Protein AF-A0A1T1BMS0-F1 (afdb_monomer_lite)

pLDDT: mean 73.87, std 11.09, range [44.47, 94.94]

Sequence (94 aa):
MENIDFETNPICKIEEKKFDWGEPYNIYTPIFKTNIEHNLSLLEFSIELFGKNNLKKQLTLLHNKLTNHEELSSVENLNEEIFNREHLIDLINT

Foldseek 3Di:
DFPWAPPDVQTWGWDWDADPVGHIDIDTDGDDDDPADPPDDPVNRVVSVCVVVCVLVVLVVVLVCLVVVVVVVVDPPPPDDDPPSVVVNVVSVD

Secondary structure (DSSP, 8-state):
--EEESSSSS-EEEEEEE-TTS-EEEEEEE-------TT--HHHHHHHHHHHTTHHHHHHHHHHHHHHT-HHHHSTT--S----HHHHHHHHH-

Radius of gyration: 21.09 Å; chains: 1; bounding box: 50×40×44 Å

Structure (mmCIF, N/CA/C/O backbone):
data_AF-A0A1T1BMS0-F1
#
_entry.id   AF-A0A1T1BMS0-F1
#
loop_
_atom_site.group_PDB
_atom_site.id
_atom_site.type_symbol
_atom_site.label_atom_id
_atom_site.label_alt_id
_atom_site.label_comp_id
_atom_site.label_asym_id
_atom_site.label_entity_id
_atom_site.label_seq_id
_atom_site.pdbx_PDB_ins_code
_atom_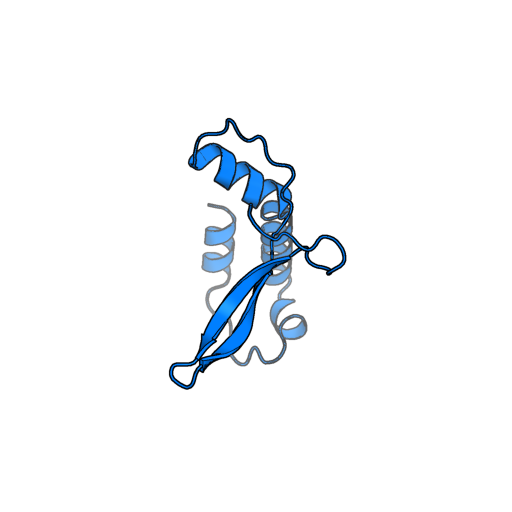site.Cartn_x
_atom_site.Cartn_y
_atom_site.Cartn_z
_atom_site.occupancy
_atom_site.B_iso_or_equiv
_atom_site.auth_seq_id
_atom_site.auth_comp_id
_atom_site.auth_asym_id
_atom_site.auth_atom_id
_atom_site.pdbx_PDB_model_num
ATOM 1 N N . MET A 1 1 ? -23.563 8.988 18.055 1.00 47.38 1 MET A N 1
ATOM 2 C CA . MET A 1 1 ? -22.109 9.242 18.105 1.00 47.38 1 MET A CA 1
ATOM 3 C C . MET A 1 1 ? -21.436 7.975 17.634 1.00 47.38 1 MET A C 1
ATOM 5 O O . MET A 1 1 ? -21.844 6.912 18.079 1.00 47.38 1 MET A O 1
ATOM 9 N N . GLU A 1 2 ? -20.514 8.061 16.680 1.00 59.59 2 GLU A N 1
ATOM 10 C CA . GLU A 1 2 ? -19.724 6.893 16.283 1.00 59.59 2 GLU A CA 1
ATOM 11 C C . GLU A 1 2 ? -18.848 6.473 17.472 1.00 59.59 2 GLU A C 1
ATOM 13 O O . GLU A 1 2 ? -18.150 7.315 18.037 1.00 59.59 2 GLU A O 1
ATOM 18 N N . ASN A 1 3 ? -18.917 5.203 17.887 1.00 80.44 3 ASN A N 1
ATOM 19 C CA . ASN A 1 3 ? -18.040 4.662 18.926 1.00 80.44 3 ASN A CA 1
ATOM 20 C C . ASN A 1 3 ? -16.674 4.383 18.297 1.00 80.44 3 ASN A C 1
ATOM 22 O O . ASN A 1 3 ? -16.451 3.321 17.720 1.00 80.44 3 ASN A O 1
ATOM 26 N N . ILE A 1 4 ? -15.789 5.375 18.349 1.00 81.44 4 ILE A N 1
ATOM 27 C CA . ILE A 1 4 ? -14.395 5.231 17.930 1.00 81.44 4 ILE A CA 1
ATOM 28 C C . ILE A 1 4 ? -13.563 4.886 19.164 1.00 81.44 4 ILE A C 1
ATOM 30 O O . ILE A 1 4 ? -13.508 5.659 20.120 1.00 81.44 4 ILE A O 1
ATOM 34 N N . ASP A 1 5 ? -12.922 3.726 19.122 1.00 77.25 5 ASP A N 1
ATOM 35 C CA . ASP A 1 5 ? -11.967 3.253 20.112 1.00 77.25 5 ASP A CA 1
ATOM 36 C C . ASP A 1 5 ? -10.557 3.693 19.702 1.00 77.25 5 ASP A C 1
ATOM 38 O O . ASP A 1 5 ? -10.000 3.228 18.703 1.00 77.25 5 ASP A O 1
ATOM 42 N N . PHE A 1 6 ? -10.003 4.621 20.482 1.00 77.44 6 PHE A N 1
ATOM 43 C CA . PHE A 1 6 ? -8.657 5.167 20.307 1.00 77.44 6 PHE A CA 1
ATOM 44 C C . PHE A 1 6 ? -7.581 4.405 21.096 1.00 77.44 6 PHE A C 1
ATOM 46 O O . PHE A 1 6 ? -6.403 4.735 20.963 1.00 77.44 6 PHE A O 1
ATOM 53 N N . GLU A 1 7 ? -7.961 3.430 21.926 1.00 78.44 7 GLU A N 1
ATOM 54 C CA . GLU A 1 7 ? -7.036 2.610 22.719 1.00 78.44 7 GLU A CA 1
ATOM 55 C C . GLU A 1 7 ? -6.535 1.389 21.930 1.00 78.44 7 GLU A C 1
ATOM 57 O O . GLU A 1 7 ? -5.450 0.870 22.199 1.00 78.44 7 GLU A O 1
ATOM 62 N N . THR A 1 8 ? -7.284 0.957 20.913 1.00 62.03 8 THR A N 1
ATOM 63 C CA . THR A 1 8 ? -6.859 -0.087 19.967 1.00 62.03 8 THR A CA 1
ATOM 64 C C . THR A 1 8 ? -5.875 0.441 18.910 1.00 62.03 8 THR A C 1
ATOM 66 O O . THR A 1 8 ? -5.945 1.592 18.479 1.00 62.03 8 THR A O 1
ATOM 69 N N . ASN A 1 9 ? -4.926 -0.405 18.477 1.00 59.97 9 ASN A N 1
ATOM 70 C CA . ASN A 1 9 ? -4.034 -0.122 17.346 1.00 59.97 9 ASN A CA 1
ATOM 71 C C . ASN A 1 9 ? -4.202 -1.207 16.260 1.00 59.97 9 ASN A C 1
ATOM 73 O O . ASN A 1 9 ? -3.825 -2.355 16.512 1.00 59.97 9 ASN A O 1
ATOM 77 N N . PRO A 1 10 ? -4.734 -0.882 15.066 1.00 69.56 10 PRO A N 1
ATOM 78 C CA . PRO A 1 10 ? -5.180 0.447 14.632 1.00 69.56 10 PRO A CA 1
ATOM 79 C C . PRO A 1 10 ? -6.409 0.940 15.411 1.00 69.56 10 PRO A C 1
ATOM 81 O O . PRO A 1 10 ? -7.156 0.129 15.952 1.00 69.56 10 PRO A O 1
ATOM 84 N N . ILE A 1 11 ? -6.621 2.262 15.423 1.00 81.12 11 ILE A N 1
ATOM 85 C CA . ILE A 1 11 ? -7.853 2.895 15.932 1.00 81.12 11 ILE A CA 1
ATOM 86 C C . ILE A 1 11 ? -9.041 2.226 15.237 1.00 81.12 11 ILE A C 1
ATOM 88 O O . ILE A 1 11 ? -9.009 2.067 14.017 1.00 81.12 11 ILE A O 1
ATOM 92 N N . CYS A 1 12 ? -10.087 1.850 15.969 1.00 79.44 12 CYS A N 1
ATOM 93 C CA . CYS A 1 12 ? -11.219 1.115 15.404 1.00 79.44 12 CYS A CA 1
ATOM 94 C C . CYS A 1 12 ? -12.548 1.846 15.607 1.00 79.44 12 CYS A C 1
ATOM 96 O O . CYS A 1 12 ? -12.823 2.385 16.674 1.00 79.44 12 CYS A O 1
ATOM 98 N N . LYS A 1 13 ? -13.427 1.802 14.603 1.00 87.56 13 LYS A N 1
ATOM 99 C CA . LYS A 1 13 ? -14.864 2.031 14.799 1.00 87.56 13 LYS A CA 1
ATOM 100 C C . LYS A 1 13 ? -15.490 0.739 15.317 1.00 87.56 13 LYS A C 1
ATOM 102 O O . LYS A 1 13 ? -15.317 -0.306 14.688 1.00 87.56 13 LYS A O 1
ATOM 107 N N . ILE A 1 14 ? -16.219 0.825 16.424 1.00 88.06 14 ILE A N 1
ATOM 108 C CA . ILE A 1 14 ? -16.926 -0.297 17.040 1.00 88.06 14 ILE A CA 1
ATOM 109 C C . ILE A 1 14 ? -18.428 -0.130 16.820 1.00 88.06 14 ILE A C 1
ATOM 111 O O . ILE A 1 14 ? -19.020 0.884 17.192 1.00 88.06 14 ILE A O 1
ATOM 115 N N . GLU A 1 15 ? -19.051 -1.147 16.236 1.00 91.69 15 GLU A N 1
ATOM 116 C CA . GLU A 1 15 ? -20.500 -1.224 16.064 1.00 91.69 15 GLU A CA 1
ATOM 117 C C . GLU A 1 15 ? -21.041 -2.445 16.808 1.00 91.69 15 GLU A C 1
ATOM 119 O O . GLU A 1 15 ? -20.668 -3.575 16.494 1.00 91.69 15 GLU A O 1
ATOM 124 N N . GLU A 1 16 ? -21.933 -2.226 17.776 1.00 91.69 16 GLU A N 1
ATOM 125 C CA . GLU A 1 16 ? -22.665 -3.318 18.420 1.00 91.69 16 GLU A CA 1
ATOM 126 C C . GLU A 1 16 ? -23.790 -3.790 17.491 1.00 91.69 16 GLU A C 1
ATOM 128 O O . GLU A 1 16 ? -24.600 -3.000 16.995 1.00 91.69 16 GLU A O 1
ATOM 133 N N . LYS A 1 17 ? -23.845 -5.096 17.257 1.00 92.56 17 LYS A N 1
ATOM 134 C CA . LYS A 1 17 ? -24.914 -5.786 16.538 1.00 92.56 17 LYS A CA 1
ATOM 135 C C . LYS A 1 17 ? -25.441 -6.933 17.386 1.00 92.56 17 LYS A C 1
ATOM 137 O O . LYS A 1 17 ? -24.901 -7.246 18.442 1.00 92.56 17 LYS A O 1
ATOM 142 N N . LYS A 1 18 ? -26.527 -7.550 16.930 1.00 94.94 18 LYS A N 1
ATOM 143 C CA . LYS A 1 18 ? -27.114 -8.730 17.565 1.00 94.94 18 LYS A CA 1
ATOM 144 C C . LYS A 1 18 ? -27.272 -9.829 16.540 1.00 94.94 18 LYS A C 1
ATOM 146 O O . LYS A 1 18 ? -27.655 -9.555 15.404 1.00 94.94 18 LYS A O 1
ATOM 151 N N . PHE A 1 19 ? -26.970 -11.050 16.951 1.00 88.25 19 PHE A N 1
ATOM 152 C CA . PHE A 1 19 ? -27.341 -12.229 16.187 1.00 88.25 19 PHE A CA 1
ATOM 153 C C . PHE A 1 19 ? -28.864 -12.394 16.185 1.00 88.25 19 PHE A C 1
ATOM 155 O O . PHE A 1 19 ? -29.555 -11.857 17.053 1.00 88.25 19 PHE A O 1
ATOM 162 N N . ASP A 1 20 ? -29.393 -13.185 15.253 1.00 92.50 20 ASP A N 1
ATOM 163 C CA . ASP A 1 20 ? -30.838 -13.440 15.157 1.00 92.50 20 ASP A CA 1
ATOM 164 C C . ASP A 1 20 ? -31.410 -14.084 16.436 1.00 92.50 20 ASP A C 1
ATOM 166 O O . ASP A 1 20 ? -32.582 -13.906 16.760 1.00 92.50 20 ASP A O 1
ATOM 170 N N . TRP A 1 21 ? -30.569 -14.786 17.208 1.00 92.50 21 TRP A N 1
ATOM 171 C CA . TRP A 1 21 ? -30.905 -15.350 18.522 1.00 92.50 21 TRP A CA 1
ATOM 172 C C . TRP A 1 21 ? -30.725 -14.368 19.698 1.00 92.50 21 TRP A C 1
ATOM 174 O O . TRP A 1 21 ? -30.870 -14.756 20.855 1.00 92.50 21 TRP A O 1
ATOM 184 N N . GLY A 1 22 ? -30.437 -13.094 19.423 1.00 92.62 22 GLY A N 1
ATOM 185 C CA . GLY A 1 22 ? -30.459 -11.989 20.387 1.00 92.62 22 GLY A CA 1
ATOM 186 C C . GLY A 1 22 ? -29.147 -11.697 21.121 1.00 92.62 22 GLY A C 1
ATOM 187 O O . GLY A 1 22 ? -29.069 -10.683 21.818 1.00 92.62 22 GLY A O 1
ATOM 188 N N . GLU A 1 23 ? -28.120 -12.531 20.962 1.00 93.25 23 GLU A N 1
ATOM 189 C CA . GLU A 1 23 ? -26.804 -12.326 21.578 1.00 93.25 23 GLU A CA 1
ATOM 190 C C . GLU A 1 23 ? -26.069 -11.131 20.934 1.00 93.25 23 GLU A C 1
ATOM 192 O O . GLU A 1 23 ? -25.993 -11.063 19.701 1.00 93.25 23 GLU A O 1
ATOM 197 N N . PRO A 1 24 ? -25.557 -10.169 21.727 1.00 94.69 24 PRO A N 1
ATOM 198 C CA . PRO A 1 24 ? -24.829 -9.022 21.199 1.00 94.69 24 PRO A CA 1
ATOM 199 C C . PRO A 1 24 ? -23.399 -9.392 20.785 1.00 94.69 24 PRO A C 1
ATOM 201 O O . PRO A 1 24 ? -22.749 -10.224 21.414 1.00 94.69 24 PRO A O 1
ATOM 20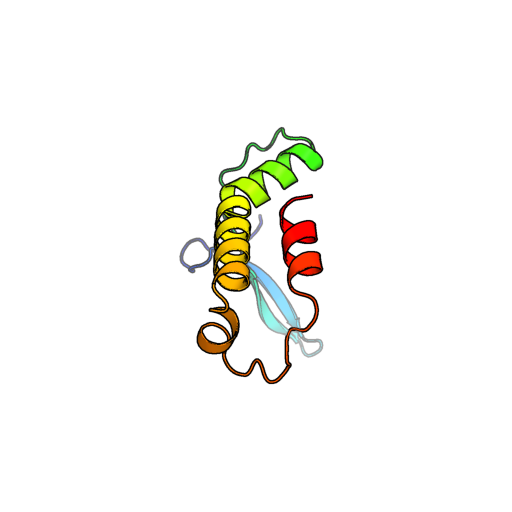4 N N . TYR A 1 25 ? -22.886 -8.729 19.751 1.00 89.62 25 TYR A N 1
ATOM 205 C CA . TYR A 1 25 ? -21.498 -8.833 19.308 1.00 89.62 25 TYR A CA 1
ATOM 206 C C . TYR A 1 25 ? -20.997 -7.508 18.729 1.00 89.62 25 TYR A C 1
ATOM 208 O O . TYR A 1 25 ? -21.782 -6.682 18.269 1.00 89.62 25 TYR A O 1
ATOM 216 N N . ASN A 1 26 ? -19.677 -7.325 18.709 1.00 89.38 26 ASN A N 1
ATOM 217 C CA . ASN A 1 26 ? -19.040 -6.120 18.182 1.00 89.38 26 ASN A CA 1
ATOM 218 C C . ASN A 1 26 ? -18.420 -6.374 16.806 1.00 89.38 26 ASN A C 1
ATOM 220 O O . ASN A 1 26 ? -17.721 -7.367 16.602 1.00 89.38 26 ASN A O 1
ATOM 224 N N . ILE A 1 27 ? -18.626 -5.441 15.878 1.00 88.56 27 ILE A N 1
ATOM 225 C CA . ILE A 1 27 ? -17.853 -5.333 14.640 1.00 88.56 27 ILE A CA 1
ATOM 226 C C . ILE A 1 27 ? -16.791 -4.258 14.828 1.00 88.56 27 ILE A C 1
ATOM 228 O O . ILE A 1 27 ? -17.109 -3.124 15.179 1.00 88.56 27 ILE A O 1
ATOM 232 N N . TYR A 1 28 ? -15.541 -4.616 14.543 1.00 82.06 28 TYR A N 1
ATOM 233 C CA . TYR A 1 28 ? -14.394 -3.717 14.585 1.00 82.06 28 TYR A CA 1
ATOM 234 C C . TYR A 1 28 ? -13.985 -3.361 13.156 1.00 82.06 28 TYR A C 1
ATOM 236 O O . TYR A 1 28 ? -13.589 -4.236 12.386 1.00 82.06 28 TYR A O 1
ATOM 244 N N . THR A 1 29 ? -14.082 -2.082 12.797 1.00 83.31 29 THR A N 1
ATOM 245 C CA . THR A 1 29 ? -13.610 -1.569 11.503 1.00 83.31 29 THR A CA 1
ATOM 246 C C . THR A 1 29 ? -12.374 -0.697 11.724 1.00 83.31 29 THR A C 1
ATOM 248 O O . THR A 1 29 ? -12.501 0.362 12.342 1.00 83.31 29 THR A O 1
ATOM 251 N N . PRO A 1 30 ? -11.187 -1.096 11.230 1.00 75.88 30 PRO A N 1
ATOM 252 C CA . PRO A 1 30 ? -9.973 -0.292 11.339 1.00 75.88 30 PRO A CA 1
ATOM 253 C C . PRO A 1 30 ? -10.125 1.079 10.671 1.00 75.88 30 PRO A C 1
ATOM 255 O O . PRO A 1 30 ? -10.553 1.178 9.522 1.00 75.88 30 PRO A O 1
ATOM 258 N N . ILE A 1 31 ? -9.722 2.135 11.371 1.00 74.69 31 ILE A N 1
ATOM 259 C CA . ILE A 1 31 ? -9.626 3.501 10.861 1.00 74.69 31 ILE A CA 1
ATOM 260 C C . ILE A 1 31 ? -8.151 3.810 10.626 1.00 74.69 31 ILE A C 1
ATOM 262 O O . ILE A 1 31 ? -7.357 3.969 11.556 1.00 74.69 31 ILE A O 1
ATOM 266 N N . PHE A 1 32 ? -7.782 3.960 9.358 1.00 68.94 32 PHE A N 1
ATOM 267 C CA . PHE A 1 32 ? -6.461 4.447 8.991 1.00 68.94 32 PHE A CA 1
ATOM 268 C C . PHE A 1 32 ? -6.455 5.970 9.044 1.00 68.94 32 PHE A C 1
ATOM 270 O O . PHE A 1 32 ? -7.122 6.641 8.258 1.00 68.94 32 PHE A O 1
ATOM 277 N N . LYS A 1 33 ? -5.685 6.535 9.976 1.00 61.59 33 LYS A N 1
ATOM 278 C CA . LYS A 1 33 ? -5.490 7.982 10.045 1.00 61.59 33 LYS A CA 1
ATOM 279 C C . LYS A 1 33 ? -4.538 8.419 8.933 1.00 61.59 33 LYS A C 1
ATOM 281 O O . LYS A 1 33 ? -3.323 8.427 9.107 1.00 61.59 33 LYS A O 1
ATOM 286 N N . THR A 1 34 ? -5.088 8.798 7.788 1.00 63.31 34 THR A N 1
ATOM 287 C CA . THR A 1 34 ? -4.327 9.450 6.722 1.00 63.31 34 THR A CA 1
ATOM 288 C C . THR A 1 34 ? -4.332 10.953 6.970 1.00 63.31 34 THR A C 1
ATOM 290 O O . THR A 1 34 ? -5.393 11.568 6.999 1.00 63.31 34 THR A O 1
ATOM 293 N N . ASN A 1 35 ? -3.163 11.565 7.165 1.00 66.38 35 ASN A N 1
ATOM 294 C CA . ASN A 1 35 ? -3.054 13.020 7.288 1.00 66.38 35 ASN A CA 1
ATOM 295 C C . ASN A 1 35 ? -3.138 13.664 5.893 1.00 66.38 35 ASN A C 1
ATOM 297 O O . ASN A 1 35 ? -2.119 14.142 5.418 1.00 66.38 35 ASN A O 1
ATOM 301 N N . ILE A 1 36 ? -4.273 13.556 5.198 1.00 68.25 36 ILE A N 1
ATOM 302 C CA . ILE A 1 36 ? -4.520 14.072 3.836 1.00 68.25 36 ILE A CA 1
ATOM 303 C C . ILE A 1 36 ? -5.544 15.204 3.935 1.00 68.25 36 ILE A C 1
ATOM 305 O O . ILE A 1 36 ? -6.480 15.098 4.727 1.00 68.25 36 ILE A O 1
ATOM 309 N N . GLU A 1 37 ? -5.369 16.286 3.174 1.00 74.50 37 GLU A N 1
ATOM 310 C CA . GLU A 1 37 ? -6.293 17.423 3.230 1.00 74.50 37 GLU A CA 1
ATOM 311 C C . GLU A 1 37 ? -7.728 17.019 2.850 1.00 74.50 37 GLU A C 1
ATOM 313 O O . GLU A 1 37 ? -7.977 16.355 1.845 1.00 74.50 37 GLU A O 1
ATOM 318 N N . HIS A 1 38 ? -8.702 17.450 3.658 1.00 65.75 38 HIS A N 1
ATOM 319 C CA . HIS A 1 38 ? -10.116 17.089 3.494 1.00 65.75 38 HIS A CA 1
ATOM 320 C C . HIS A 1 38 ? -10.826 17.813 2.335 1.00 65.75 38 HIS A C 1
ATOM 322 O O . HIS A 1 38 ? -11.978 17.502 2.044 1.00 65.75 38 HIS A O 1
ATOM 328 N N . ASN A 1 39 ? -10.152 18.760 1.674 1.00 75.75 39 ASN A N 1
ATOM 329 C CA . ASN A 1 39 ? -10.737 19.629 0.644 1.00 75.75 39 ASN A CA 1
ATOM 330 C C . ASN A 1 39 ? -10.303 19.254 -0.783 1.00 75.75 39 ASN A C 1
ATOM 332 O O . ASN A 1 39 ? -10.537 20.017 -1.718 1.00 75.75 39 ASN A O 1
ATOM 336 N N . LEU A 1 40 ? -9.648 18.107 -0.943 1.00 71.69 40 LEU A N 1
ATOM 337 C CA . LEU A 1 40 ? -9.157 17.626 -2.226 1.00 71.69 40 LEU A CA 1
ATOM 338 C C . LEU A 1 40 ? -10.288 16.996 -3.040 1.00 71.69 40 LEU A C 1
ATOM 340 O O . LEU A 1 40 ? -11.165 16.313 -2.503 1.00 71.69 40 LEU A O 1
ATOM 344 N N . SER A 1 41 ? -10.242 17.166 -4.359 1.00 63.16 41 SER A N 1
ATOM 345 C CA . SER A 1 41 ? -11.036 16.334 -5.261 1.00 63.16 41 SER A CA 1
ATOM 346 C C . SER A 1 41 ? -10.641 14.856 -5.125 1.00 63.16 41 SER A C 1
ATOM 348 O O . SER A 1 41 ? -9.546 14.518 -4.679 1.00 63.16 41 SER A O 1
ATOM 350 N N . LEU A 1 42 ? -11.516 13.944 -5.561 1.00 54.59 42 LEU A N 1
ATOM 351 C CA . LEU A 1 42 ? -11.259 12.494 -5.552 1.00 54.59 42 LEU A CA 1
ATOM 352 C C . LEU A 1 42 ? -9.925 12.111 -6.216 1.00 54.59 42 LEU A C 1
ATOM 354 O O . LEU A 1 42 ? -9.235 11.205 -5.745 1.00 54.59 42 LEU A O 1
ATOM 358 N N . LEU A 1 43 ? -9.555 12.810 -7.293 1.00 44.47 43 LEU A N 1
ATOM 359 C CA . LEU A 1 43 ? -8.298 12.589 -8.000 1.00 44.47 43 LEU A CA 1
ATOM 360 C C . LEU A 1 43 ? -7.097 13.051 -7.164 1.00 44.47 43 LEU A C 1
ATOM 362 O O . LEU A 1 43 ? -6.148 12.292 -6.992 1.00 44.47 43 LEU A O 1
ATOM 366 N N . GLU A 1 44 ? -7.155 14.260 -6.607 1.00 49.91 44 GLU A N 1
ATOM 367 C CA . GLU A 1 44 ? -6.093 14.821 -5.763 1.00 49.91 44 GLU A CA 1
ATOM 368 C C . GLU A 1 44 ? -5.896 14.003 -4.479 1.00 49.91 44 GLU A C 1
ATOM 370 O O . GLU A 1 44 ? -4.766 13.670 -4.127 1.00 49.91 44 GLU A O 1
ATOM 375 N N . PHE A 1 45 ? -6.989 13.576 -3.840 1.00 70.25 45 PHE A N 1
ATOM 376 C CA . PHE A 1 45 ? -6.961 12.680 -2.685 1.00 70.25 45 PHE A CA 1
ATOM 377 C C . PHE A 1 45 ? -6.281 11.347 -3.019 1.00 70.25 45 PHE A C 1
ATOM 379 O O . PHE A 1 45 ? -5.445 10.864 -2.256 1.00 70.25 45 PHE A O 1
ATOM 386 N N . SER A 1 46 ? -6.609 10.762 -4.176 1.00 58.25 46 SER A N 1
ATOM 387 C CA . SER A 1 46 ? -6.005 9.506 -4.631 1.00 58.25 46 SER A CA 1
ATOM 388 C C . SER A 1 46 ? -4.504 9.673 -4.869 1.00 58.25 46 SER A C 1
ATOM 390 O O . SER A 1 46 ? -3.712 8.871 -4.381 1.00 58.25 46 SER A O 1
ATOM 392 N N . ILE A 1 47 ? -4.096 10.748 -5.552 1.00 58.12 47 ILE A N 1
ATOM 393 C CA . ILE A 1 47 ? -2.683 11.073 -5.793 1.00 58.12 47 ILE A CA 1
ATOM 394 C C . ILE A 1 47 ? -1.930 11.243 -4.469 1.00 58.12 47 ILE A C 1
ATOM 396 O O . ILE A 1 47 ? -0.836 10.699 -4.315 1.00 58.12 47 ILE A O 1
ATOM 400 N N . GLU A 1 48 ? -2.503 11.946 -3.493 1.00 67.31 48 GLU A N 1
ATOM 401 C CA . GLU A 1 48 ? -1.861 12.169 -2.197 1.00 67.31 48 GLU A CA 1
ATOM 402 C C . GLU A 1 48 ? -1.792 10.892 -1.350 1.00 67.31 48 GLU A C 1
ATOM 404 O O . GLU A 1 48 ? -0.768 10.624 -0.718 1.00 67.31 48 GLU A O 1
ATOM 409 N N . LEU A 1 49 ? -2.836 10.061 -1.388 1.00 69.19 49 LEU A N 1
ATOM 410 C CA . LEU A 1 49 ? -2.866 8.755 -0.735 1.00 69.19 49 LEU A CA 1
ATOM 411 C C . LEU A 1 49 ? -1.797 7.822 -1.309 1.00 69.19 49 LEU A C 1
ATOM 413 O O . LEU A 1 49 ? -1.040 7.214 -0.549 1.00 69.19 49 LEU A O 1
ATOM 417 N N . PHE A 1 50 ? -1.692 7.725 -2.63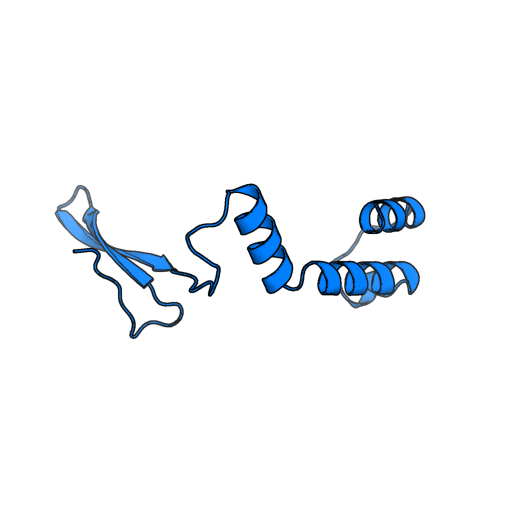4 1.00 62.78 50 PHE A N 1
ATOM 418 C CA . PHE A 1 50 ? -0.667 6.915 -3.295 1.00 62.78 50 PHE A CA 1
ATOM 419 C C . PHE A 1 50 ? 0.741 7.494 -3.094 1.00 62.78 50 PHE A C 1
ATOM 421 O O . PHE A 1 50 ? 1.691 6.749 -2.838 1.00 62.78 50 PHE A O 1
ATOM 428 N N . GLY A 1 51 ? 0.880 8.821 -3.133 1.00 58.44 51 GLY A N 1
ATOM 429 C CA . GLY A 1 51 ? 2.132 9.529 -2.865 1.00 58.44 51 GLY A CA 1
ATOM 430 C C . GLY A 1 51 ? 2.650 9.294 -1.443 1.00 58.44 51 GLY A C 1
ATOM 431 O O . GLY A 1 51 ? 3.817 8.940 -1.264 1.00 58.44 51 GLY A O 1
ATOM 432 N N . LYS A 1 52 ? 1.782 9.407 -0.429 1.00 65.19 52 LYS A N 1
ATOM 433 C CA . LYS A 1 52 ? 2.113 9.140 0.984 1.00 65.19 52 LYS A CA 1
ATOM 434 C C . LYS A 1 52 ? 2.345 7.663 1.280 1.00 65.19 52 LYS A C 1
ATOM 436 O O . LYS A 1 52 ? 3.143 7.350 2.158 1.00 65.19 52 LYS A O 1
ATOM 441 N N . ASN A 1 53 ? 1.738 6.763 0.509 1.00 63.50 53 ASN A N 1
ATOM 442 C CA . ASN A 1 53 ? 2.027 5.327 0.560 1.00 63.50 53 ASN A CA 1
ATOM 443 C C . ASN A 1 53 ? 3.308 4.924 -0.183 1.00 63.50 53 ASN A C 1
ATOM 445 O O . ASN A 1 53 ? 3.574 3.736 -0.356 1.00 63.50 53 ASN A O 1
ATOM 449 N N . ASN A 1 54 ? 4.155 5.887 -0.564 1.00 64.62 54 ASN A N 1
ATOM 450 C CA . ASN A 1 54 ? 5.480 5.610 -1.109 1.00 64.62 54 ASN A CA 1
ATOM 451 C C . ASN A 1 54 ? 5.433 4.861 -2.452 1.00 64.62 54 ASN A C 1
ATOM 453 O O . ASN A 1 54 ? 6.409 4.204 -2.815 1.00 64.62 54 ASN A O 1
ATOM 457 N N . LEU A 1 55 ? 4.322 4.967 -3.196 1.00 69.12 55 LEU A N 1
ATOM 458 C CA . LEU A 1 55 ? 4.084 4.214 -4.431 1.00 69.12 55 LEU A CA 1
ATOM 459 C C . LEU A 1 55 ? 5.240 4.379 -5.420 1.00 69.12 55 LEU A C 1
ATOM 461 O O . LEU A 1 55 ? 5.747 3.399 -5.950 1.00 69.12 55 LEU A O 1
ATOM 465 N N . LYS A 1 56 ? 5.743 5.607 -5.592 1.00 67.06 56 LYS A N 1
ATOM 466 C CA . LYS A 1 56 ? 6.893 5.874 -6.464 1.00 67.06 56 LYS A CA 1
ATOM 467 C C . LYS A 1 56 ? 8.146 5.117 -6.022 1.00 67.06 56 LYS A C 1
ATOM 469 O O . LYS A 1 56 ? 8.820 4.522 -6.851 1.00 67.06 56 LYS A O 1
ATOM 474 N N . LYS A 1 57 ? 8.442 5.081 -4.720 1.00 72.69 57 LYS A N 1
ATOM 475 C CA . LYS A 1 57 ? 9.583 4.326 -4.185 1.00 72.69 57 LYS A CA 1
ATOM 476 C C . LYS A 1 57 ? 9.374 2.820 -4.322 1.00 72.69 57 LYS A C 1
ATOM 478 O O . LYS A 1 57 ? 10.334 2.113 -4.596 1.00 72.69 57 LYS A O 1
ATOM 483 N N . GLN A 1 58 ? 8.148 2.330 -4.150 1.00 71.44 58 GLN A N 1
ATOM 484 C CA . GLN A 1 58 ? 7.817 0.920 -4.356 1.00 71.44 58 GLN A CA 1
ATOM 485 C C . GLN A 1 58 ? 7.968 0.512 -5.824 1.00 71.44 58 GLN A C 1
ATOM 487 O O . GLN A 1 58 ? 8.585 -0.511 -6.099 1.00 71.44 58 GLN A O 1
ATOM 492 N N . LEU A 1 59 ? 7.508 1.348 -6.757 1.00 72.25 59 LEU A N 1
ATOM 493 C CA . LEU A 1 59 ? 7.704 1.156 -8.194 1.00 72.25 59 LEU A CA 1
ATOM 494 C C . LEU A 1 59 ? 9.189 1.193 -8.569 1.00 72.25 59 LEU A C 1
ATOM 496 O O . LEU A 1 59 ? 9.650 0.327 -9.300 1.00 72.25 59 LEU A O 1
ATOM 500 N N . THR A 1 60 ? 9.976 2.115 -8.003 1.00 77.94 60 THR A N 1
ATOM 501 C CA . THR A 1 60 ? 11.436 2.136 -8.198 1.00 77.94 60 THR A CA 1
ATOM 502 C C . THR A 1 60 ? 12.118 0.888 -7.632 1.00 77.94 60 THR A C 1
ATOM 504 O O . THR A 1 60 ? 13.006 0.330 -8.269 1.00 77.94 60 THR A O 1
ATOM 507 N N . LEU A 1 61 ? 11.715 0.417 -6.448 1.00 79.56 61 LEU A N 1
ATOM 508 C CA . LEU A 1 61 ? 12.249 -0.822 -5.875 1.00 79.56 61 LEU A CA 1
ATOM 509 C C . LEU A 1 61 ? 11.904 -2.031 -6.749 1.00 79.56 61 LEU A C 1
ATOM 511 O O . LEU A 1 61 ? 12.764 -2.878 -6.969 1.00 79.56 61 LEU A O 1
ATOM 515 N N . LEU A 1 62 ? 10.678 -2.096 -7.267 1.00 78.88 62 LEU A N 1
ATOM 516 C CA . LEU A 1 62 ? 10.244 -3.151 -8.177 1.00 78.88 62 LEU A CA 1
ATOM 517 C C . LEU A 1 62 ? 11.017 -3.106 -9.501 1.00 78.88 62 LEU A C 1
ATOM 519 O O . LEU A 1 62 ? 11.544 -4.129 -9.926 1.00 78.88 62 LEU A O 1
ATOM 523 N N . HIS A 1 63 ? 11.156 -1.921 -10.098 1.00 80.62 63 HIS A N 1
ATOM 524 C CA . HIS A 1 63 ? 11.967 -1.695 -11.294 1.00 80.62 63 HIS A CA 1
ATOM 525 C C . HIS A 1 63 ? 13.399 -2.211 -11.099 1.00 80.62 63 HIS A C 1
ATOM 527 O O . HIS A 1 63 ? 13.910 -2.974 -11.919 1.00 80.62 63 HIS A O 1
ATOM 533 N N . ASN A 1 64 ? 14.040 -1.837 -9.988 1.00 83.06 64 ASN A N 1
ATOM 534 C CA . ASN A 1 64 ? 15.410 -2.252 -9.685 1.00 83.06 64 ASN A CA 1
ATOM 535 C C . ASN A 1 64 ? 15.522 -3.767 -9.499 1.00 83.06 64 ASN A C 1
ATOM 537 O O . ASN A 1 64 ? 16.444 -4.373 -10.035 1.00 83.06 64 ASN A O 1
ATOM 541 N N . LYS A 1 65 ? 14.565 -4.388 -8.801 1.00 82.56 65 LYS A N 1
ATOM 542 C CA . LYS A 1 65 ? 14.547 -5.843 -8.617 1.00 82.56 65 LYS A CA 1
ATOM 543 C C . LYS A 1 65 ? 14.415 -6.590 -9.941 1.00 82.56 65 LYS A C 1
ATOM 545 O O . LYS A 1 65 ? 15.184 -7.516 -10.166 1.00 82.56 65 LYS A O 1
ATOM 550 N N . LEU A 1 66 ? 13.512 -6.154 -10.824 1.00 81.12 66 LEU A N 1
ATOM 551 C CA . LEU A 1 66 ? 13.327 -6.763 -12.147 1.00 81.12 66 LEU A CA 1
ATOM 552 C C . LEU A 1 66 ? 14.552 -6.584 -13.052 1.00 81.12 66 LEU A C 1
ATOM 554 O O . LEU A 1 66 ? 14.909 -7.514 -13.775 1.00 81.12 66 LEU A O 1
ATOM 558 N N . THR A 1 67 ? 15.198 -5.413 -12.985 1.00 82.88 67 THR A N 1
ATOM 559 C CA . THR A 1 67 ? 16.434 -5.103 -13.727 1.00 82.88 67 THR A CA 1
ATOM 560 C C . THR A 1 67 ? 17.602 -5.965 -13.247 1.00 82.88 67 THR A C 1
ATOM 562 O O . THR A 1 67 ? 18.388 -6.451 -14.054 1.00 82.88 67 THR A O 1
ATOM 565 N N . ASN A 1 68 ? 17.708 -6.183 -11.935 1.00 85.81 68 ASN A N 1
ATOM 566 C CA . ASN A 1 68 ? 18.801 -6.940 -11.325 1.00 85.81 68 ASN A CA 1
ATOM 567 C C . ASN A 1 68 ? 18.528 -8.450 -11.230 1.00 85.81 68 ASN A C 1
ATOM 569 O O . ASN A 1 68 ? 19.379 -9.181 -10.729 1.00 85.81 68 ASN A O 1
ATOM 573 N N . HIS A 1 69 ? 17.366 -8.925 -11.689 1.00 83.69 69 HIS A N 1
ATOM 574 C CA . HIS A 1 69 ? 16.933 -10.320 -11.553 1.00 83.69 69 HIS A CA 1
ATOM 575 C C . HIS A 1 69 ? 16.850 -10.802 -10.084 1.00 83.69 69 HIS A C 1
ATOM 577 O O . HIS A 1 69 ? 17.101 -11.967 -9.774 1.00 83.69 69 HIS A O 1
ATOM 583 N N . GLU A 1 70 ? 16.515 -9.901 -9.157 1.00 82.12 70 GLU A N 1
ATOM 584 C CA . GLU A 1 70 ? 16.449 -10.161 -7.708 1.00 82.12 70 GLU A CA 1
ATOM 585 C C . GLU A 1 70 ? 15.059 -10.619 -7.236 1.00 82.12 70 GLU A C 1
ATOM 587 O O . GLU A 1 70 ? 14.829 -10.845 -6.045 1.00 82.12 70 GLU A O 1
ATOM 592 N N . GLU A 1 71 ? 14.084 -10.724 -8.136 1.00 72.81 71 GLU A N 1
ATOM 593 C CA . GLU A 1 71 ? 12.715 -11.071 -7.760 1.00 72.81 71 GLU A CA 1
ATOM 594 C C . GLU A 1 71 ? 12.554 -12.527 -7.303 1.00 72.81 71 GLU A C 1
ATOM 596 O O . GLU A 1 71 ? 11.823 -12.768 -6.345 1.00 72.81 71 GLU A O 1
ATOM 601 N N . LEU A 1 72 ? 13.298 -13.471 -7.892 1.00 70.50 72 LEU A N 1
ATOM 602 C CA . LEU A 1 72 ? 13.275 -14.893 -7.513 1.00 70.50 72 LEU A CA 1
ATOM 603 C C . LEU A 1 72 ? 13.776 -15.141 -6.082 1.00 70.50 72 LEU A C 1
ATOM 605 O O . LEU A 1 72 ? 13.307 -16.053 -5.409 1.00 70.50 72 LEU A O 1
ATOM 609 N N . SER A 1 73 ? 14.728 -14.334 -5.606 1.00 71.25 73 SER A N 1
ATOM 610 C CA . SER A 1 73 ? 15.240 -14.411 -4.231 1.00 71.25 73 SER A CA 1
ATOM 611 C C . SER A 1 73 ? 14.427 -13.572 -3.243 1.00 71.25 73 SER A C 1
ATOM 613 O O . SER A 1 73 ? 14.515 -13.784 -2.036 1.00 71.25 73 SER A O 1
ATOM 615 N N . SER A 1 74 ? 13.641 -12.614 -3.744 1.00 67.62 74 SER A N 1
ATOM 616 C CA . SER A 1 74 ? 12.840 -11.691 -2.936 1.00 67.62 74 SER A CA 1
ATOM 617 C C . SER A 1 74 ? 11.402 -12.150 -2.697 1.00 67.62 74 SER A C 1
ATOM 619 O O . SER A 1 74 ? 10.775 -11.665 -1.756 1.00 67.62 74 SER A O 1
ATOM 621 N N . VAL A 1 75 ? 10.848 -12.987 -3.577 1.00 68.12 75 VAL A N 1
ATOM 622 C CA . VAL A 1 75 ? 9.448 -13.421 -3.537 1.00 68.12 75 VAL A CA 1
ATOM 623 C C . VAL A 1 75 ? 9.407 -14.907 -3.209 1.00 68.12 75 VAL A C 1
ATOM 625 O O . VAL A 1 75 ? 9.717 -15.754 -4.044 1.00 68.12 75 VAL A O 1
ATOM 628 N N . GLU A 1 76 ? 9.015 -15.229 -1.977 1.00 66.38 76 GLU A N 1
ATOM 629 C CA . GLU A 1 76 ? 8.815 -16.618 -1.568 1.00 66.38 76 GLU A CA 1
ATOM 630 C C . GLU A 1 76 ? 7.749 -17.285 -2.453 1.00 66.38 76 GLU A C 1
ATOM 632 O O . GLU A 1 76 ? 6.655 -16.751 -2.636 1.00 66.38 76 GLU A O 1
ATOM 637 N N . ASN A 1 77 ? 8.060 -18.479 -2.968 1.00 61.78 77 ASN A N 1
ATOM 638 C CA . ASN A 1 77 ? 7.189 -19.300 -3.823 1.00 61.78 77 ASN A CA 1
ATOM 639 C C . ASN A 1 77 ? 6.906 -18.747 -5.232 1.00 61.78 77 ASN A C 1
ATOM 641 O O . ASN A 1 77 ? 5.928 -19.157 -5.862 1.00 61.78 77 ASN A O 1
ATOM 645 N N . LEU A 1 78 ? 7.751 -17.857 -5.760 1.00 66.56 78 LEU A N 1
ATOM 646 C CA . LEU A 1 78 ? 7.703 -17.500 -7.177 1.00 66.56 78 LEU A CA 1
ATOM 647 C C . LEU A 1 78 ? 8.234 -18.670 -8.027 1.00 66.56 78 LEU A C 1
ATOM 649 O O . LEU A 1 78 ? 9.421 -18.757 -8.325 1.00 66.56 78 LEU A O 1
ATOM 653 N N . ASN A 1 79 ? 7.339 -19.591 -8.386 1.00 62.66 79 ASN A N 1
ATOM 654 C CA . ASN A 1 79 ? 7.657 -20.816 -9.134 1.00 62.66 79 ASN A CA 1
ATOM 655 C C . ASN A 1 79 ? 7.525 -20.648 -10.660 1.00 62.66 79 ASN A C 1
ATOM 657 O O . ASN A 1 79 ? 7.520 -21.637 -11.392 1.00 62.66 79 ASN A O 1
ATOM 661 N N . GLU A 1 80 ? 7.380 -19.413 -11.137 1.00 67.06 80 GLU A N 1
ATOM 662 C CA . GLU A 1 80 ? 7.162 -19.089 -12.545 1.00 67.06 80 GLU A CA 1
ATOM 663 C C . GLU A 1 80 ? 8.371 -18.348 -13.123 1.00 67.06 80 GLU A C 1
ATOM 665 O O . GLU A 1 80 ? 8.894 -17.405 -12.525 1.00 67.06 80 GLU A O 1
ATOM 670 N N . GLU A 1 81 ? 8.814 -18.768 -14.309 1.00 66.25 81 GLU A N 1
ATOM 671 C CA . GLU A 1 81 ? 9.845 -18.054 -15.057 1.00 66.25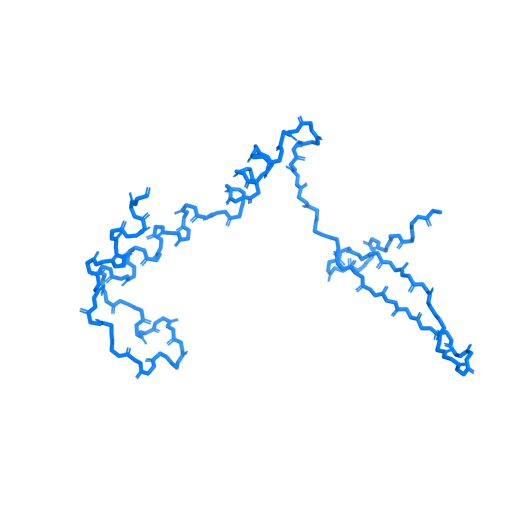 81 GLU A CA 1
ATOM 672 C C . GLU A 1 81 ? 9.280 -16.749 -15.636 1.00 66.25 81 GLU A C 1
ATOM 674 O O . GLU A 1 81 ? 8.255 -16.725 -16.319 1.00 66.25 81 GLU A O 1
ATOM 679 N N . ILE A 1 82 ? 9.978 -15.637 -15.391 1.00 71.88 82 ILE A N 1
ATOM 680 C CA . ILE A 1 82 ? 9.607 -14.329 -15.939 1.00 71.88 82 ILE A CA 1
ATOM 681 C C . ILE A 1 82 ? 10.265 -14.159 -17.307 1.00 71.88 82 ILE A C 1
ATOM 683 O O . ILE A 1 82 ? 11.427 -13.757 -17.412 1.00 71.88 82 ILE A O 1
ATOM 687 N N . PHE A 1 83 ? 9.493 -14.442 -18.354 1.00 70.94 83 PHE A N 1
ATOM 688 C CA . PHE A 1 83 ? 9.960 -14.398 -19.742 1.00 70.94 83 PHE A CA 1
ATOM 689 C C . PHE A 1 83 ? 9.948 -13.000 -20.374 1.00 70.94 83 PHE A C 1
ATOM 691 O O . PHE A 1 83 ? 10.696 -12.762 -21.315 1.00 70.94 83 PHE A O 1
ATOM 698 N N . ASN A 1 84 ? 9.117 -12.071 -19.885 1.00 79.00 84 ASN A N 1
ATOM 699 C CA . ASN A 1 84 ? 8.871 -10.790 -20.560 1.00 79.00 84 ASN A CA 1
ATOM 700 C C . ASN A 1 84 ? 9.202 -9.578 -19.673 1.00 79.00 84 ASN A C 1
ATOM 702 O O . ASN A 1 84 ? 8.343 -8.766 -19.336 1.00 79.00 84 ASN A O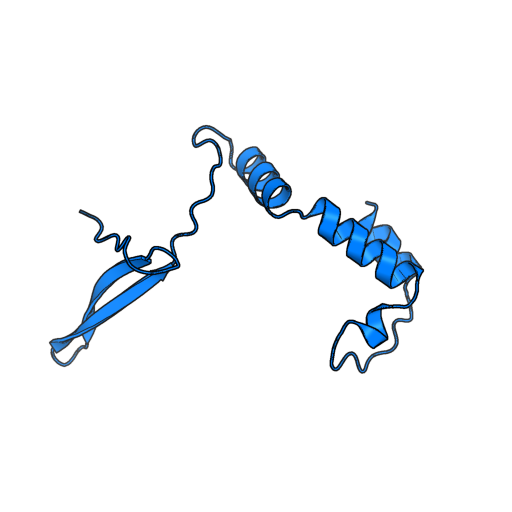 1
ATOM 706 N N . ARG A 1 85 ? 10.464 -9.494 -19.238 1.00 77.38 85 ARG A N 1
ATOM 707 C CA . ARG A 1 85 ? 10.948 -8.463 -18.299 1.00 77.38 85 ARG A CA 1
ATOM 708 C C . ARG A 1 85 ? 10.893 -7.057 -18.870 1.00 77.38 85 ARG A C 1
ATOM 710 O O . ARG A 1 85 ? 10.506 -6.144 -18.153 1.00 77.38 85 ARG A O 1
ATOM 717 N N . GLU A 1 86 ? 11.254 -6.901 -20.140 1.00 80.25 86 GLU A N 1
ATOM 718 C CA . GLU A 1 86 ? 11.233 -5.605 -20.827 1.00 80.25 86 GLU A CA 1
ATOM 719 C C . GLU A 1 86 ? 9.825 -5.006 -20.796 1.00 80.25 86 GLU A C 1
ATOM 721 O O . GLU A 1 86 ? 9.648 -3.873 -20.366 1.00 80.25 86 GLU A O 1
ATOM 726 N N . HIS A 1 87 ? 8.804 -5.821 -21.078 1.00 75.56 87 HIS A N 1
ATOM 727 C CA . HIS A 1 87 ? 7.413 -5.394 -20.969 1.00 75.56 87 HIS A CA 1
ATOM 728 C C . HIS A 1 87 ? 7.014 -4.973 -19.542 1.00 75.56 87 HIS A C 1
ATOM 730 O O . HIS A 1 87 ? 6.313 -3.980 -19.366 1.00 75.56 87 HIS A O 1
ATOM 736 N N . LEU A 1 88 ? 7.460 -5.700 -18.511 1.00 74.12 88 LEU A N 1
ATOM 737 C CA . LEU A 1 88 ? 7.173 -5.348 -17.113 1.00 74.12 88 LEU A CA 1
ATOM 738 C C . LEU A 1 88 ? 7.857 -4.041 -16.689 1.00 74.12 88 LEU A C 1
ATOM 740 O O . LEU A 1 88 ? 7.277 -3.263 -15.937 1.00 74.12 88 LEU A O 1
ATOM 744 N N . ILE A 1 89 ? 9.078 -3.801 -17.169 1.00 76.31 89 ILE A N 1
ATOM 745 C CA . ILE A 1 89 ? 9.819 -2.559 -16.928 1.00 76.31 89 ILE A CA 1
ATOM 746 C C . ILE A 1 89 ? 9.128 -1.384 -17.627 1.00 76.31 89 ILE A C 1
ATOM 748 O O . ILE A 1 89 ? 8.944 -0.336 -17.007 1.00 76.31 89 ILE A O 1
ATOM 752 N N . ASP A 1 90 ? 8.679 -1.570 -18.869 1.00 75.12 90 ASP A N 1
ATOM 753 C CA . ASP A 1 90 ? 7.934 -0.552 -19.613 1.00 75.12 90 ASP A CA 1
ATOM 754 C C . ASP A 1 90 ? 6.648 -0.153 -18.878 1.00 75.12 90 ASP A C 1
ATOM 756 O O . ASP A 1 90 ? 6.381 1.035 -18.706 1.00 75.12 90 ASP A O 1
ATOM 760 N N . LEU A 1 91 ? 5.896 -1.121 -18.341 1.00 68.81 91 LEU A N 1
ATOM 761 C CA . LEU A 1 91 ? 4.684 -0.859 -17.553 1.00 68.81 91 LEU A CA 1
ATOM 762 C C . LEU A 1 91 ? 4.936 -0.035 -16.280 1.00 68.81 91 LEU A C 1
ATOM 764 O O . LEU A 1 91 ? 4.030 0.651 -15.819 1.00 68.81 91 LEU A O 1
ATOM 768 N N . ILE A 1 92 ? 6.135 -0.103 -15.696 1.00 70.94 92 ILE A N 1
ATOM 769 C CA . ILE A 1 92 ? 6.496 0.684 -14.505 1.00 70.94 92 ILE A CA 1
ATOM 770 C C . ILE A 1 92 ? 6.880 2.124 -14.879 1.00 70.94 92 ILE A C 1
ATOM 772 O O . ILE A 1 92 ? 6.708 3.040 -14.074 1.00 70.94 92 ILE A O 1
ATOM 776 N N . ASN A 1 93 ? 7.422 2.315 -16.082 1.00 68.56 93 ASN A N 1
ATOM 777 C CA . ASN A 1 93 ? 7.943 3.594 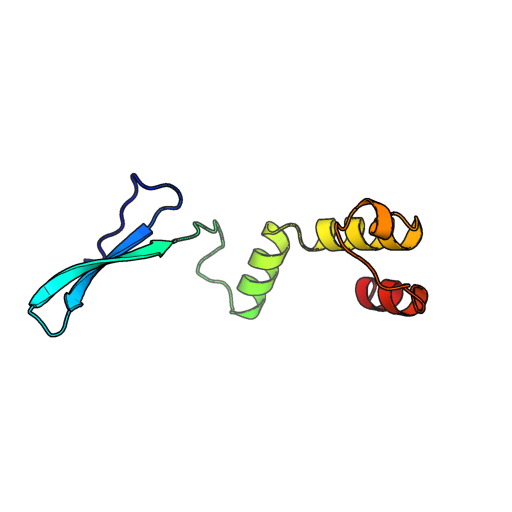-16.562 1.00 68.56 93 ASN A CA 1
ATOM 778 C C . ASN A 1 93 ? 6.921 4.427 -17.361 1.00 68.56 93 ASN A C 1
ATOM 780 O O . ASN A 1 93 ? 7.237 5.567 -17.710 1.00 68.56 93 ASN A O 1
ATOM 784 N N . THR A 1 94 ? 5.734 3.879 -17.647 1.00 58.84 94 THR A N 1
ATOM 785 C CA . THR A 1 94 ? 4.641 4.542 -18.386 1.00 58.84 94 THR A CA 1
ATOM 786 C C . THR A 1 94 ? 3.615 5.149 -17.434 1.00 58.84 94 THR A C 1
ATOM 788 O O . THR A 1 94 ? 3.169 6.288 -17.702 1.00 58.84 94 THR A O 1
#